Protein AF-A0AAW1RZ97-F1 (afdb_monomer_lite)

pLDDT: mean 75.06, std 17.67, range [35.75, 94.88]

Organism: NCBI:txid2026836

Sequence (126 aa):
MDGHVKRLEPLGVLVLVKGLDPKLAKAEASPFYSTNTGVTTLSGSGLLLPASQVAAQSLLVPALLVRPFVRANHRHSLTSCKRSELLPSTRFEVLLGGSYVPAEFQGIMPVPEAAAALQDVLASLS

InterPro domains:
  IPR039245 Peroxisomal/glyoxysom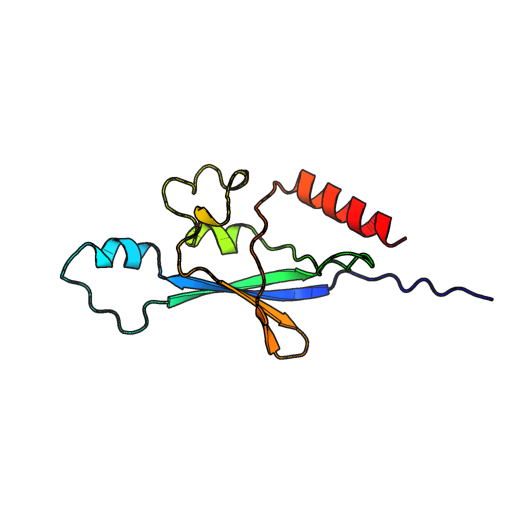al leader peptide-processing protease [PTHR21004] (4-124)

Foldseek 3Di:
DDPPLPQPDWDKWKKKKKFFQPVVVVVVVDPPDDDDPRMDIDMDIKTWFDDDPPDDIDIGDDCVNQLRQFAPVCSVPQQPDDPVRGHPGIWMWIQDPNDTDTDDDDGDHDPVVVVVVSVVSSVSSD

Structure (mmCI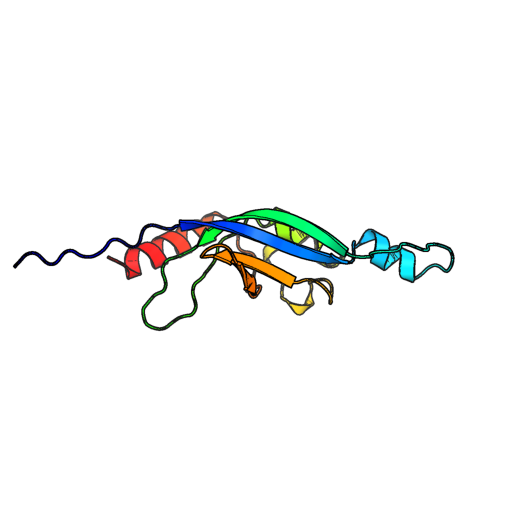F, N/CA/C/O backbone):
data_AF-A0AAW1RZ97-F1
#
_entry.id   AF-A0AAW1RZ97-F1
#
loop_
_atom_site.group_PDB
_atom_site.id
_atom_site.type_symbol
_atom_site.label_atom_id
_atom_site.label_alt_id
_atom_site.label_comp_id
_atom_site.label_asym_id
_atom_site.label_entity_id
_atom_site.label_seq_id
_atom_site.pdbx_PDB_ins_code
_atom_site.Cartn_x
_atom_site.Cartn_y
_atom_site.Cartn_z
_atom_site.occupancy
_atom_site.B_iso_or_equiv
_atom_site.auth_seq_id
_atom_site.auth_comp_id
_atom_site.auth_asym_id
_atom_site.auth_atom_id
_atom_site.pdbx_PDB_model_num
ATOM 1 N N . MET A 1 1 ? -26.954 17.350 30.062 1.00 36.56 1 MET A N 1
ATOM 2 C CA . MET A 1 1 ? -27.133 16.341 28.996 1.00 36.56 1 MET A CA 1
ATOM 3 C C . MET A 1 1 ? -25.819 16.297 28.249 1.00 36.56 1 MET A C 1
ATOM 5 O O . MET A 1 1 ? -25.617 17.068 27.322 1.00 36.56 1 MET A O 1
ATOM 9 N N . ASP A 1 2 ? -24.893 15.497 28.768 1.00 35.75 2 ASP A N 1
ATOM 10 C CA . ASP A 1 2 ? -23.507 15.463 28.314 1.00 35.75 2 ASP A CA 1
ATOM 11 C C . ASP A 1 2 ? -23.406 14.667 27.015 1.00 35.75 2 ASP A C 1
ATOM 13 O O . ASP A 1 2 ? -23.551 13.443 26.983 1.00 35.75 2 ASP A O 1
ATOM 17 N N . GLY A 1 3 ? -23.215 15.396 25.917 1.00 38.97 3 GLY A N 1
ATOM 18 C CA . GLY A 1 3 ? -22.918 14.827 24.614 1.00 38.97 3 GLY A CA 1
ATOM 19 C C . GLY A 1 3 ? -21.504 14.265 24.622 1.00 38.97 3 GLY A C 1
ATOM 20 O O . GLY A 1 3 ? -20.542 14.993 24.397 1.00 38.97 3 GLY A O 1
ATOM 21 N N . HIS A 1 4 ? -21.373 12.965 24.876 1.00 36.50 4 HIS A N 1
ATOM 22 C CA . HIS A 1 4 ? -20.145 12.232 24.590 1.00 36.50 4 HIS A CA 1
ATOM 23 C C . HIS A 1 4 ? -19.893 12.252 23.078 1.00 36.50 4 HIS A C 1
ATOM 25 O O . HIS A 1 4 ? -20.356 11.377 22.343 1.00 36.50 4 HIS A O 1
ATOM 31 N N . VAL A 1 5 ? -19.146 13.250 22.607 1.00 43.34 5 VAL A N 1
ATOM 32 C CA . VAL A 1 5 ? -18.502 13.206 21.295 1.00 43.34 5 VAL A CA 1
ATOM 33 C C . VAL A 1 5 ? -17.510 12.045 21.358 1.00 43.34 5 VAL A C 1
ATOM 35 O O . VAL A 1 5 ? -16.477 12.124 22.023 1.00 43.34 5 VAL A O 1
ATOM 38 N N . LYS A 1 6 ? -17.867 10.908 20.749 1.00 43.25 6 LYS A N 1
ATOM 39 C CA . LYS A 1 6 ? -16.951 9.776 20.581 1.00 43.25 6 LYS A CA 1
ATOM 40 C C . LYS A 1 6 ? -15.804 10.251 19.700 1.00 43.25 6 LYS A C 1
ATOM 42 O O . LYS A 1 6 ? -15.929 10.278 18.482 1.00 43.25 6 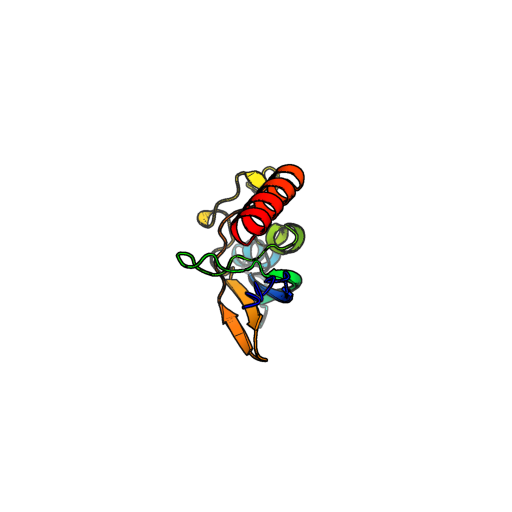LYS A O 1
ATOM 47 N N . ARG A 1 7 ? -14.698 10.623 20.336 1.00 47.59 7 ARG A N 1
ATOM 48 C CA . ARG A 1 7 ? -13.419 10.882 19.683 1.00 47.59 7 ARG A CA 1
ATOM 49 C C . ARG A 1 7 ? -13.045 9.623 18.905 1.00 47.59 7 ARG A C 1
ATOM 51 O O . ARG A 1 7 ? -12.795 8.574 19.499 1.00 47.59 7 ARG A O 1
ATOM 58 N N . LEU A 1 8 ? -13.123 9.689 17.582 1.00 52.41 8 LEU A N 1
ATOM 59 C CA . LEU A 1 8 ? -12.710 8.585 16.729 1.00 52.41 8 LEU A CA 1
ATOM 60 C C . LEU A 1 8 ? -11.182 8.628 16.665 1.00 52.41 8 LEU A C 1
ATOM 62 O O . LEU A 1 8 ? -10.603 9.363 15.874 1.00 52.41 8 LEU A O 1
ATOM 66 N N . GLU A 1 9 ? -10.529 7.905 17.571 1.00 58.59 9 GLU A N 1
ATOM 67 C CA . GLU A 1 9 ? -9.071 7.797 17.591 1.00 58.59 9 GLU A CA 1
ATOM 68 C C . GLU A 1 9 ? -8.601 6.966 16.378 1.00 58.59 9 GLU A C 1
ATOM 70 O O . GLU A 1 9 ? -9.238 5.962 16.031 1.00 58.59 9 GLU A O 1
ATOM 75 N N . PRO A 1 10 ? -7.510 7.364 15.703 1.00 65.81 10 PRO A N 1
ATOM 76 C CA . PRO A 1 10 ? -7.000 6.627 14.556 1.00 65.81 10 PRO A CA 1
ATOM 77 C C . PRO A 1 10 ? -6.516 5.230 14.977 1.00 65.81 10 PRO A C 1
ATOM 79 O O . PRO A 1 10 ? -5.825 5.065 15.985 1.00 65.81 10 PRO A O 1
ATOM 82 N N . LEU A 1 11 ? -6.882 4.209 14.197 1.00 79.50 11 LEU A N 1
ATOM 83 C CA . LEU A 1 11 ? -6.633 2.807 14.539 1.00 79.50 11 LEU A CA 1
ATOM 84 C C . LEU A 1 11 ? -5.410 2.276 13.785 1.00 79.50 11 LEU A C 1
ATOM 86 O O . LEU A 1 11 ? -5.362 2.302 12.555 1.00 79.50 11 LEU A O 1
ATOM 90 N N . GLY A 1 12 ? -4.427 1.754 14.518 1.00 83.69 12 GLY A N 1
ATOM 91 C CA . GLY A 1 12 ? -3.309 1.025 13.921 1.00 83.69 12 GLY A CA 1
ATOM 92 C C . GLY A 1 12 ? -3.788 -0.284 13.293 1.00 83.69 12 GLY A C 1
ATOM 93 O O . GLY A 1 12 ? -4.441 -1.088 13.955 1.00 83.69 12 GLY A O 1
ATOM 94 N N . VAL A 1 13 ? -3.458 -0.509 12.023 1.00 89.94 13 VAL A N 1
ATOM 95 C CA . VAL A 1 13 ? -3.875 -1.697 11.264 1.00 89.94 13 VAL A CA 1
ATOM 96 C C . VAL A 1 13 ? -2.689 -2.356 10.571 1.00 89.94 13 VAL A C 1
ATOM 98 O O . VAL A 1 13 ? -1.688 -1.709 10.266 1.00 89.94 13 VAL A O 1
ATOM 101 N N . LEU A 1 14 ? -2.803 -3.655 10.300 1.00 92.44 14 LEU A N 1
ATOM 102 C CA . LEU A 1 14 ? -1.846 -4.373 9.461 1.00 92.44 14 LEU A CA 1
ATOM 103 C C . LEU A 1 14 ? -2.283 -4.284 7.998 1.00 92.44 14 LEU A C 1
ATOM 105 O O . LEU A 1 14 ? -3.443 -4.539 7.676 1.00 92.44 14 LEU A O 1
ATOM 109 N N . VAL A 1 15 ? -1.340 -3.975 7.115 1.00 93.75 15 VAL A N 1
ATOM 110 C CA . VAL A 1 15 ? -1.570 -3.821 5.678 1.00 93.75 15 VAL A CA 1
ATOM 111 C C . VAL A 1 15 ? -0.677 -4.780 4.910 1.00 93.75 15 VAL A C 1
ATOM 113 O O . VAL A 1 15 ? 0.500 -4.936 5.237 1.00 93.75 15 VAL A O 1
ATOM 116 N N . LEU A 1 16 ? -1.233 -5.400 3.872 1.00 94.00 16 LEU A N 1
ATOM 117 C CA . LEU A 1 16 ? -0.519 -6.213 2.900 1.00 94.00 16 LEU A CA 1
ATOM 118 C C . LEU A 1 16 ? -0.542 -5.538 1.532 1.00 94.00 16 LEU A C 1
ATOM 120 O O . LEU A 1 16 ? -1.589 -5.111 1.051 1.00 94.00 16 LEU A O 1
ATOM 124 N N . VAL A 1 17 ? 0.608 -5.526 0.870 1.00 92.31 17 VAL A N 1
ATOM 125 C CA . VAL A 1 17 ? 0.742 -5.191 -0.546 1.00 92.31 17 VAL A CA 1
ATOM 126 C C . VAL A 1 17 ? 1.244 -6.434 -1.261 1.00 92.31 17 VAL A C 1
ATOM 128 O O . VAL A 1 17 ? 2.314 -6.950 -0.940 1.00 92.31 17 VAL A O 1
ATOM 131 N N . LYS A 1 18 ? 0.464 -6.945 -2.209 1.00 92.19 18 LYS A N 1
ATOM 132 C CA . LYS A 1 18 ? 0.791 -8.157 -2.968 1.00 92.19 18 LYS A CA 1
ATOM 133 C C . LYS A 1 18 ? 0.929 -7.813 -4.438 1.00 92.19 18 LYS A C 1
ATOM 135 O O . LYS A 1 18 ? 0.167 -6.999 -4.939 1.00 92.19 18 LYS A O 1
ATOM 140 N N . GLY A 1 19 ? 1.839 -8.456 -5.149 1.00 88.19 19 GLY A N 1
ATOM 141 C CA . GLY A 1 19 ? 1.999 -8.286 -6.592 1.00 88.19 19 GLY A CA 1
ATOM 142 C C . GLY A 1 19 ? 3.161 -9.111 -7.117 1.00 88.19 19 GLY A C 1
ATOM 143 O O . GLY A 1 19 ? 3.926 -9.662 -6.334 1.00 88.19 19 GLY A O 1
ATOM 144 N N . LEU A 1 20 ? 3.295 -9.221 -8.435 1.00 82.75 20 LEU A N 1
ATOM 145 C CA . LEU A 1 20 ? 4.452 -9.893 -9.030 1.00 82.75 20 LEU A CA 1
ATOM 146 C C . LEU A 1 20 ? 5.747 -9.162 -8.647 1.00 82.75 20 LEU A C 1
ATOM 148 O O . LEU A 1 20 ? 5.773 -7.927 -8.611 1.00 82.75 20 LEU A O 1
ATOM 152 N N . ASP A 1 21 ? 6.821 -9.910 -8.381 1.00 69.81 21 ASP A N 1
ATOM 153 C CA . ASP A 1 21 ? 8.132 -9.300 -8.134 1.00 69.81 21 ASP A CA 1
ATOM 154 C C . ASP A 1 21 ? 8.543 -8.489 -9.384 1.00 69.81 21 ASP A C 1
ATOM 156 O O . ASP A 1 21 ? 8.549 -9.036 -10.492 1.00 69.81 21 ASP A O 1
ATOM 160 N N . PRO A 1 22 ? 8.936 -7.207 -9.272 1.00 62.00 22 PRO A N 1
ATOM 161 C CA . PRO A 1 22 ? 9.521 -6.473 -10.396 1.00 62.00 22 PRO A CA 1
ATOM 162 C C . PRO A 1 22 ? 10.751 -7.163 -11.014 1.00 62.00 22 PRO A C 1
ATOM 164 O O . PRO A 1 22 ? 11.049 -6.929 -12.185 1.00 62.00 22 PRO A O 1
ATOM 167 N N . LYS A 1 23 ? 11.484 -7.992 -10.256 1.00 63.47 23 LYS A N 1
ATOM 168 C CA . LYS A 1 23 ? 12.552 -8.851 -10.789 1.00 63.47 23 LYS A CA 1
ATOM 169 C C . LYS A 1 23 ? 11.988 -9.955 -11.680 1.00 63.47 23 LYS A C 1
ATOM 171 O O . LYS A 1 23 ? 12.570 -10.223 -12.724 1.00 63.47 23 LYS A O 1
ATOM 176 N N . LEU A 1 24 ? 10.849 -10.538 -11.311 1.00 55.62 24 LEU A N 1
ATOM 177 C CA . LEU A 1 24 ? 10.167 -11.551 -12.118 1.00 55.62 24 LEU A CA 1
ATOM 178 C C . LEU A 1 24 ? 9.538 -10.949 -13.375 1.00 55.62 24 LEU A C 1
ATOM 180 O O . LEU A 1 24 ? 9.641 -11.550 -14.433 1.00 55.62 24 LEU A O 1
ATOM 184 N N . ALA A 1 25 ? 9.012 -9.722 -13.318 1.00 55.66 25 ALA A N 1
ATOM 185 C CA . ALA A 1 25 ? 8.551 -9.016 -14.519 1.00 55.66 25 ALA A CA 1
ATOM 186 C C . ALA A 1 25 ? 9.683 -8.779 -15.544 1.00 55.66 25 ALA A C 1
ATOM 188 O O . ALA A 1 25 ? 9.443 -8.768 -16.747 1.00 55.66 25 ALA A O 1
ATOM 189 N N . LYS A 1 26 ? 10.935 -8.610 -15.084 1.00 55.44 26 LYS A N 1
ATOM 190 C CA . LYS A 1 26 ? 12.117 -8.591 -15.968 1.00 55.44 26 LYS A CA 1
ATOM 191 C C . LYS A 1 26 ? 12.510 -9.987 -16.461 1.00 55.44 26 LYS A C 1
ATOM 193 O O . LYS A 1 26 ? 13.093 -10.096 -17.533 1.00 55.44 26 LYS A O 1
ATOM 198 N N . ALA A 1 27 ? 12.225 -11.023 -15.675 1.00 52.50 27 ALA A N 1
ATOM 199 C CA . ALA A 1 27 ? 12.548 -12.408 -15.991 1.00 52.50 27 ALA A CA 1
ATOM 200 C C . ALA A 1 27 ? 11.564 -13.036 -16.991 1.00 52.50 27 ALA A C 1
ATOM 202 O O . ALA A 1 27 ? 12.015 -13.795 -17.834 1.00 52.50 27 ALA A O 1
ATOM 203 N N . GLU A 1 28 ? 10.272 -12.679 -16.978 1.00 50.56 28 GLU A N 1
ATOM 204 C CA . GLU A 1 28 ? 9.285 -13.153 -17.972 1.00 50.56 28 GLU A CA 1
ATOM 205 C C . GLU A 1 28 ? 9.608 -12.718 -19.411 1.00 50.56 28 GLU A C 1
ATOM 207 O O . GLU A 1 28 ? 9.181 -13.363 -20.363 1.00 50.56 28 GLU A O 1
ATOM 212 N N . ALA A 1 29 ? 10.415 -11.669 -19.592 1.00 53.97 29 ALA A N 1
ATOM 213 C CA . ALA A 1 29 ? 10.936 -11.277 -20.902 1.00 53.97 29 ALA A CA 1
ATOM 214 C C . ALA A 1 29 ? 12.128 -12.142 -21.376 1.00 53.97 29 ALA A C 1
ATOM 216 O O . ALA A 1 29 ? 12.694 -11.870 -22.434 1.00 53.97 29 ALA A O 1
ATOM 217 N N . SER A 1 30 ? 12.541 -13.160 -20.608 1.00 48.19 30 SER A N 1
ATOM 218 C CA . SER A 1 30 ? 13.673 -14.039 -20.912 1.00 48.19 30 SER A CA 1
ATOM 219 C C . SER A 1 30 ? 13.311 -15.522 -20.703 1.00 48.19 30 SER A C 1
ATOM 221 O O . SER A 1 30 ? 12.814 -15.889 -19.640 1.00 48.19 30 SER A O 1
ATOM 223 N N . PRO A 1 31 ? 13.587 -16.415 -21.670 1.00 47.84 31 PRO A N 1
ATOM 224 C CA . PRO A 1 31 ? 13.039 -17.778 -21.714 1.00 47.84 31 PRO A CA 1
ATOM 225 C C . PRO A 1 31 ? 13.601 -18.788 -20.684 1.00 47.84 31 PRO A C 1
ATOM 227 O O . PRO A 1 31 ? 13.364 -19.983 -20.831 1.00 47.84 31 PRO A O 1
ATOM 230 N N . PHE A 1 32 ? 14.330 -18.364 -19.641 1.00 45.62 32 PHE A N 1
ATOM 231 C CA . PHE A 1 32 ? 15.101 -19.277 -18.773 1.00 45.62 32 PHE A CA 1
ATOM 232 C C . PHE A 1 32 ? 14.753 -19.266 -17.272 1.00 45.62 32 PHE A C 1
ATOM 234 O O . PHE A 1 32 ? 15.510 -19.820 -16.476 1.00 45.62 32 PHE A O 1
ATOM 241 N N . TYR A 1 33 ? 13.621 -18.694 -16.848 1.00 46.97 33 TYR A N 1
ATOM 242 C CA . TYR A 1 33 ? 13.229 -18.681 -15.429 1.00 46.97 33 TYR A CA 1
ATOM 243 C C . TYR A 1 33 ? 11.878 -19.374 -15.208 1.00 46.97 33 TYR A C 1
ATOM 245 O O . TYR A 1 33 ? 10.842 -18.851 -15.600 1.00 46.97 33 TYR A O 1
ATOM 253 N N . SER A 1 34 ? 11.868 -20.537 -14.542 1.00 43.28 34 SER A N 1
ATOM 254 C CA . SER A 1 34 ? 10.633 -21.142 -14.016 1.00 43.28 34 SER A CA 1
ATOM 255 C C . SER A 1 34 ? 10.515 -20.840 -12.523 1.00 43.28 34 SER A C 1
ATOM 257 O O . SER A 1 34 ? 11.414 -21.190 -11.755 1.00 43.28 34 SER A O 1
ATOM 259 N N . THR A 1 35 ? 9.423 -20.214 -12.089 1.00 50.59 35 THR A N 1
ATOM 260 C CA . THR A 1 35 ? 9.195 -19.873 -10.675 1.00 50.59 35 THR A CA 1
ATOM 261 C C . THR A 1 35 ? 7.749 -20.152 -10.292 1.00 50.59 35 THR A C 1
ATOM 263 O O . THR A 1 35 ? 6.836 -19.563 -10.857 1.00 50.59 35 THR A O 1
ATOM 266 N N . ASN A 1 36 ? 7.538 -21.046 -9.326 1.00 48.59 36 ASN A N 1
ATOM 267 C CA . ASN A 1 36 ? 6.255 -21.727 -9.137 1.00 48.59 36 ASN A CA 1
ATOM 268 C C . ASN A 1 36 ? 5.203 -20.966 -8.299 1.00 48.59 36 ASN A C 1
ATOM 270 O O . ASN A 1 36 ? 4.154 -21.526 -8.015 1.00 48.59 36 ASN A O 1
ATOM 274 N N . THR A 1 37 ? 5.425 -19.707 -7.893 1.00 59.94 37 THR A N 1
ATOM 275 C CA . THR A 1 37 ? 4.355 -18.923 -7.223 1.00 59.94 37 THR A CA 1
ATOM 276 C C . THR A 1 37 ? 4.296 -17.427 -7.541 1.00 59.94 37 THR A C 1
ATOM 278 O O . THR A 1 37 ? 3.291 -16.810 -7.207 1.00 59.94 37 THR A O 1
ATOM 281 N N . GLY A 1 38 ? 5.295 -16.834 -8.210 1.00 70.19 38 GLY A N 1
ATOM 282 C CA . GLY A 1 38 ? 5.217 -15.525 -8.892 1.00 70.19 38 GLY A CA 1
ATOM 283 C C . GLY A 1 38 ? 4.940 -14.259 -8.057 1.00 70.19 38 GLY A C 1
ATOM 284 O O . GLY A 1 38 ? 5.221 -13.159 -8.523 1.00 70.19 38 GLY A O 1
ATOM 285 N N . VAL A 1 39 ? 4.400 -14.371 -6.841 1.00 82.88 39 VAL A N 1
ATOM 286 C CA . VAL A 1 39 ? 3.793 -13.266 -6.085 1.00 82.88 39 VAL A CA 1
ATOM 287 C C . VAL A 1 39 ? 4.642 -12.895 -4.871 1.00 82.88 39 VAL A C 1
ATOM 289 O O . VAL A 1 39 ? 4.827 -13.682 -3.947 1.00 82.88 39 VAL A O 1
ATOM 292 N N . THR A 1 40 ? 5.087 -11.645 -4.833 1.00 86.38 40 THR A N 1
ATOM 293 C CA . THR A 1 40 ? 5.687 -10.996 -3.667 1.00 86.38 40 THR A CA 1
ATOM 294 C C . THR A 1 40 ? 4.598 -10.394 -2.784 1.00 86.38 40 THR A C 1
ATOM 296 O O . THR A 1 40 ? 3.683 -9.734 -3.275 1.00 86.38 40 THR A O 1
ATOM 299 N N . THR A 1 41 ? 4.716 -10.585 -1.470 1.00 90.88 41 THR A N 1
ATOM 300 C CA . THR A 1 41 ? 3.864 -9.942 -0.460 1.00 90.88 41 THR A CA 1
ATOM 301 C C . THR A 1 41 ? 4.739 -9.138 0.494 1.00 90.88 41 THR A C 1
ATOM 303 O O . THR A 1 41 ? 5.686 -9.686 1.050 1.00 90.88 41 THR A O 1
ATOM 306 N N . LEU A 1 42 ? 4.423 -7.859 0.694 1.00 91.56 42 LEU A N 1
ATOM 307 C CA . LEU A 1 42 ? 5.002 -7.016 1.739 1.00 91.56 42 LEU A CA 1
ATOM 308 C C . LEU A 1 42 ? 3.932 -6.675 2.765 1.00 91.56 42 LEU A C 1
ATOM 310 O O . LEU A 1 42 ? 2.814 -6.323 2.398 1.00 91.56 42 LEU A O 1
ATOM 314 N N . SER A 1 43 ? 4.285 -6.758 4.041 1.00 93.38 43 SER A N 1
ATOM 315 C CA . SER A 1 43 ? 3.415 -6.384 5.151 1.00 93.38 43 SER A CA 1
ATOM 316 C C . SER A 1 43 ? 3.987 -5.199 5.911 1.00 93.38 43 SER A C 1
ATOM 318 O O . SER A 1 43 ? 5.203 -5.097 6.073 1.00 93.38 43 SER A O 1
ATOM 320 N N . GLY A 1 44 ? 3.124 -4.350 6.449 1.00 91.00 44 GLY A N 1
ATOM 321 C CA . GLY A 1 44 ? 3.542 -3.321 7.390 1.00 91.00 44 GLY A CA 1
ATOM 322 C C . GLY A 1 44 ? 2.370 -2.645 8.077 1.00 91.00 44 GLY A C 1
ATOM 323 O O . GLY A 1 44 ? 1.209 -2.936 7.793 1.00 91.00 44 GLY A O 1
ATOM 324 N N . SER A 1 45 ? 2.691 -1.755 9.006 1.00 89.69 45 SER A N 1
ATOM 325 C CA . SER A 1 45 ? 1.688 -1.006 9.755 1.00 89.69 45 SER A CA 1
ATOM 326 C C . SER A 1 45 ? 1.101 0.122 8.912 1.00 89.69 45 SER A C 1
ATOM 328 O O . SER A 1 45 ? 1.813 0.790 8.159 1.00 89.69 45 SER A O 1
ATOM 330 N N . GLY A 1 46 ? -0.193 0.356 9.083 1.00 89.00 46 GLY A N 1
ATOM 331 C CA . GLY A 1 46 ? -0.907 1.514 8.574 1.00 89.00 46 GLY A CA 1
ATOM 332 C C . GLY A 1 46 ? -1.745 2.167 9.666 1.00 89.00 46 GLY A C 1
ATOM 333 O O . GLY A 1 46 ? -1.929 1.609 10.749 1.00 89.00 46 GLY A O 1
ATOM 334 N N . LEU A 1 47 ? -2.245 3.358 9.367 1.00 88.00 47 LEU A N 1
ATOM 335 C CA . LEU A 1 47 ? -3.118 4.126 10.240 1.00 88.00 47 LEU A CA 1
ATOM 336 C C . LEU A 1 47 ? -4.464 4.322 9.551 1.00 88.00 47 LEU A C 1
ATOM 338 O O . LEU A 1 47 ? -4.562 5.047 8.559 1.00 88.00 47 LEU A O 1
ATOM 342 N N . LEU A 1 48 ? -5.486 3.646 10.061 1.00 86.00 48 LEU A N 1
ATOM 343 C CA . LEU A 1 48 ? -6.850 3.802 9.595 1.00 86.00 48 LEU A CA 1
ATOM 344 C C . LEU A 1 48 ? -7.394 5.124 10.129 1.00 86.00 48 LEU A C 1
ATOM 346 O O . LEU A 1 48 ? -7.432 5.354 11.341 1.00 86.00 48 LEU A O 1
ATOM 350 N N . LEU A 1 49 ? -7.796 5.991 9.211 1.00 80.50 49 LEU A N 1
ATOM 351 C CA . LEU A 1 49 ? -8.380 7.272 9.541 1.00 80.50 49 LEU A CA 1
ATOM 352 C C . LEU A 1 49 ? -9.873 7.097 9.826 1.00 80.50 49 LEU A C 1
ATOM 354 O O . LEU A 1 49 ? -10.531 6.240 9.224 1.00 80.50 49 LEU A O 1
ATOM 358 N N . PRO A 1 50 ? -10.437 7.889 10.740 1.00 71.62 50 PRO A N 1
ATOM 359 C CA . PRO A 1 50 ? -11.872 7.897 10.947 1.00 71.62 50 PRO A CA 1
ATOM 360 C C . PRO A 1 50 ? -12.601 8.335 9.676 1.00 71.62 50 PRO A C 1
ATOM 362 O O . PRO A 1 50 ? -12.169 9.259 8.986 1.00 71.62 50 PRO A O 1
ATOM 365 N N . ALA A 1 51 ? -13.709 7.672 9.358 1.00 68.56 51 ALA A N 1
ATOM 366 C CA . ALA A 1 51 ? -14.548 8.085 8.245 1.00 68.56 51 ALA A CA 1
ATOM 367 C C . ALA A 1 51 ? -15.340 9.344 8.635 1.00 68.56 51 ALA A C 1
ATOM 369 O O . ALA A 1 51 ? -16.030 9.353 9.654 1.00 68.56 51 ALA A O 1
ATOM 370 N N . SER A 1 52 ? -15.281 10.388 7.805 1.00 59.53 52 SER A N 1
ATOM 371 C CA . SER A 1 52 ? -16.340 11.402 7.785 1.00 59.53 52 SER A CA 1
ATOM 372 C C . SER A 1 52 ? -17.624 10.747 7.257 1.00 59.53 52 SER A C 1
ATOM 374 O O . SER A 1 52 ? -17.542 9.836 6.432 1.00 59.53 52 SER A O 1
ATOM 376 N N . GLN A 1 53 ? -18.804 11.195 7.706 1.00 47.62 53 GLN A N 1
ATOM 377 C CA . GLN A 1 53 ? -20.125 10.591 7.424 1.00 47.62 53 GLN A CA 1
ATOM 378 C C . GLN A 1 53 ? -20.455 10.371 5.927 1.00 47.62 53 GLN A C 1
ATOM 380 O O . GLN A 1 53 ? -21.464 9.747 5.613 1.00 47.62 53 GLN A O 1
ATOM 385 N N . VAL A 1 54 ? -19.626 10.872 5.006 1.00 44.31 54 VAL A N 1
ATOM 386 C CA . VAL A 1 54 ? -19.879 10.932 3.560 1.00 44.31 54 VAL A CA 1
ATOM 387 C C . VAL A 1 54 ? -18.825 10.173 2.724 1.00 44.31 54 VAL A C 1
ATOM 389 O O . VAL A 1 54 ? -18.994 10.053 1.515 1.00 44.31 54 VAL A O 1
ATOM 392 N N . ALA A 1 55 ? -17.750 9.625 3.313 1.00 54.03 55 ALA A N 1
ATOM 393 C CA . ALA A 1 55 ? -16.635 9.050 2.543 1.00 54.03 55 ALA A CA 1
ATOM 394 C C . ALA A 1 55 ? -16.175 7.661 3.020 1.00 54.03 55 ALA A C 1
ATOM 396 O O . ALA A 1 55 ? -16.260 7.318 4.198 1.00 54.03 55 ALA A O 1
ATOM 397 N N . ALA A 1 56 ? -15.649 6.870 2.076 1.00 66.44 56 ALA A N 1
ATOM 398 C CA . ALA A 1 56 ? -14.964 5.610 2.353 1.00 66.44 56 ALA A CA 1
ATOM 399 C C . ALA A 1 56 ? -13.799 5.817 3.341 1.00 66.44 56 ALA A C 1
ATOM 401 O O . ALA A 1 56 ? -13.164 6.871 3.361 1.00 66.44 56 ALA A O 1
ATOM 402 N N . GLN A 1 57 ? -13.518 4.807 4.166 1.00 76.88 57 GLN A N 1
ATOM 403 C CA . GLN A 1 57 ? -12.508 4.906 5.215 1.00 76.88 57 GLN A CA 1
ATOM 404 C C . GLN A 1 57 ? -11.094 4.984 4.618 1.00 76.88 57 GLN A C 1
ATOM 406 O O . GLN A 1 57 ? -10.668 4.091 3.886 1.00 76.88 57 GLN A O 1
ATOM 411 N N . SER A 1 58 ? -10.369 6.056 4.934 1.00 84.38 58 SER A N 1
ATOM 412 C CA . SER A 1 58 ? -9.016 6.294 4.421 1.00 84.38 58 SER A CA 1
ATOM 413 C C . SER A 1 58 ? -7.957 5.598 5.272 1.00 84.38 58 SER A C 1
ATOM 415 O O . SER A 1 58 ? -8.106 5.447 6.482 1.00 84.38 58 SER A O 1
ATOM 417 N N . LEU A 1 59 ? -6.851 5.202 4.644 1.00 86.88 59 LEU A N 1
ATOM 418 C CA . LEU A 1 59 ? -5.740 4.506 5.287 1.00 86.88 59 LEU A CA 1
ATOM 419 C C . LEU A 1 59 ? -4.414 5.150 4.881 1.00 86.88 59 LEU A C 1
ATOM 421 O O . LEU A 1 59 ? -4.118 5.279 3.694 1.00 86.88 59 LEU A O 1
ATOM 425 N N . LEU A 1 60 ? -3.591 5.495 5.869 1.00 89.00 60 LEU A N 1
ATOM 426 C CA . LEU A 1 60 ? -2.220 5.946 5.649 1.00 89.00 60 LEU A CA 1
ATOM 427 C C . LEU A 1 60 ? -1.247 4.783 5.810 1.00 89.00 60 LEU A C 1
ATOM 429 O O . LEU A 1 60 ? -1.313 4.034 6.783 1.00 89.00 60 LEU A O 1
ATOM 433 N N . VAL A 1 61 ? -0.308 4.656 4.874 1.00 89.62 61 VAL A N 1
ATOM 434 C CA . VAL A 1 61 ? 0.754 3.644 4.914 1.00 89.62 61 VAL A CA 1
ATOM 435 C C . VAL A 1 61 ? 2.103 4.240 4.531 1.00 89.62 61 VAL A C 1
ATOM 437 O O . VAL A 1 61 ? 2.159 5.159 3.709 1.00 89.62 61 VAL A O 1
ATOM 440 N N . PRO A 1 62 ? 3.218 3.699 5.052 1.00 88.50 62 PRO A N 1
ATOM 441 C CA . PRO A 1 62 ? 4.542 4.076 4.586 1.00 88.50 62 PRO A CA 1
ATOM 442 C C . PRO A 1 62 ? 4.704 3.805 3.085 1.00 88.50 62 PRO A C 1
ATOM 444 O O . PRO A 1 62 ? 4.560 2.669 2.626 1.00 88.50 62 PRO A O 1
ATOM 447 N N . ALA A 1 63 ? 5.101 4.825 2.321 1.00 88.19 63 ALA A N 1
ATOM 448 C CA . ALA A 1 63 ? 5.322 4.717 0.873 1.00 88.19 63 ALA A CA 1
ATOM 449 C C . ALA A 1 63 ? 6.363 3.642 0.485 1.00 88.19 63 ALA A C 1
ATOM 451 O O . ALA A 1 63 ? 6.346 3.118 -0.631 1.00 88.19 63 ALA A O 1
ATOM 452 N N . LEU A 1 64 ? 7.244 3.267 1.422 1.00 87.50 64 LEU A N 1
ATOM 453 C CA . LEU A 1 64 ? 8.179 2.144 1.303 1.00 87.50 64 LEU A CA 1
ATOM 454 C C . LEU A 1 64 ? 7.482 0.827 0.929 1.00 87.50 64 LEU A C 1
ATOM 456 O O . LEU A 1 64 ? 8.052 0.060 0.157 1.00 87.50 64 LEU A O 1
ATOM 460 N N . LEU A 1 65 ? 6.274 0.568 1.441 1.00 89.31 65 LEU A N 1
ATOM 461 C CA . LEU A 1 65 ? 5.525 -0.655 1.127 1.00 89.31 65 LEU A CA 1
ATOM 462 C C . LEU A 1 65 ? 5.069 -0.693 -0.335 1.00 89.31 65 LEU A C 1
ATOM 464 O O . LEU A 1 65 ? 4.905 -1.768 -0.903 1.00 89.31 65 LEU A O 1
ATOM 468 N N . VAL A 1 66 ? 4.892 0.476 -0.952 1.00 89.62 66 VAL A N 1
ATOM 469 C CA . VAL A 1 66 ? 4.399 0.615 -2.327 1.00 89.62 66 VAL A CA 1
ATOM 470 C C . VAL A 1 66 ? 5.547 0.649 -3.330 1.00 89.62 66 VAL A C 1
ATOM 472 O O . VAL A 1 66 ? 5.441 0.071 -4.409 1.00 89.62 66 VAL A O 1
ATOM 475 N N . ARG A 1 67 ? 6.673 1.286 -2.981 1.00 89.38 67 ARG A N 1
ATOM 476 C CA . ARG A 1 67 ? 7.806 1.552 -3.888 1.00 89.38 67 ARG A CA 1
ATOM 477 C C . ARG A 1 67 ? 8.277 0.338 -4.716 1.00 89.38 67 ARG A C 1
ATOM 479 O O . ARG A 1 67 ? 8.539 0.529 -5.907 1.00 89.38 67 ARG A O 1
ATOM 486 N N . PRO A 1 68 ? 8.391 -0.892 -4.175 1.00 88.75 68 PRO A N 1
ATOM 487 C CA . PRO A 1 68 ? 8.796 -2.064 -4.959 1.00 88.75 68 PRO A CA 1
ATOM 488 C C . PRO A 1 68 ? 7.814 -2.415 -6.083 1.00 88.75 68 PRO A C 1
ATOM 490 O O . PRO A 1 68 ? 8.224 -2.921 -7.125 1.00 88.75 68 PRO A O 1
ATOM 493 N N . PHE A 1 69 ? 6.540 -2.081 -5.903 1.00 89.31 69 PHE A N 1
ATOM 494 C CA . PHE A 1 69 ? 5.453 -2.360 -6.835 1.00 89.31 69 PHE A CA 1
ATOM 495 C C . PHE A 1 69 ? 5.182 -1.218 -7.823 1.00 89.31 69 PHE A C 1
ATOM 497 O O . PHE A 1 69 ? 4.304 -1.340 -8.672 1.00 89.31 69 PHE A O 1
ATOM 504 N N . VAL A 1 70 ? 5.941 -0.122 -7.752 1.00 89.31 70 VAL A N 1
ATOM 505 C CA . VAL A 1 70 ? 5.920 0.954 -8.752 1.00 89.31 70 VAL A CA 1
ATOM 506 C C . VAL A 1 70 ? 6.811 0.559 -9.933 1.00 89.31 70 VAL A C 1
ATOM 508 O O . VAL A 1 70 ? 7.912 0.016 -9.746 1.00 89.31 70 VAL A O 1
ATOM 511 N N . ARG A 1 71 ? 6.366 0.842 -11.162 1.00 87.19 71 ARG A N 1
ATOM 512 C CA . ARG A 1 71 ? 7.156 0.634 -12.386 1.00 87.19 71 ARG A CA 1
ATOM 513 C C . ARG A 1 71 ? 8.485 1.386 -12.312 1.00 87.19 71 ARG A C 1
ATOM 515 O O . ARG A 1 71 ? 8.571 2.487 -11.774 1.00 87.19 71 ARG A O 1
ATOM 522 N N . ALA A 1 72 ? 9.544 0.786 -12.853 1.00 84.38 72 ALA A N 1
ATOM 523 C CA . ALA A 1 72 ? 10.916 1.269 -12.670 1.00 84.38 72 ALA A CA 1
ATOM 524 C C . ALA A 1 72 ? 11.117 2.739 -13.092 1.00 84.38 72 ALA A C 1
ATOM 526 O O . ALA A 1 72 ? 11.799 3.487 -12.395 1.00 84.38 72 ALA A O 1
ATOM 527 N N . ASN A 1 73 ? 10.470 3.154 -14.180 1.00 84.44 73 ASN A N 1
ATOM 528 C CA . ASN A 1 73 ? 10.505 4.508 -14.731 1.00 84.44 73 ASN A CA 1
ATOM 529 C C . ASN A 1 73 ? 9.733 5.555 -13.904 1.00 84.44 73 ASN A C 1
ATOM 531 O O . ASN A 1 73 ? 9.804 6.723 -14.244 1.00 84.44 73 ASN A O 1
ATOM 535 N N . HIS A 1 74 ? 9.030 5.170 -12.836 1.00 84.56 74 HIS A N 1
ATOM 536 C CA . HIS A 1 74 ? 8.303 6.099 -11.958 1.00 84.56 74 HIS A CA 1
ATOM 537 C C . HIS A 1 74 ? 8.827 6.095 -10.509 1.00 84.56 74 HIS A C 1
ATOM 539 O O . HIS A 1 74 ? 8.425 6.911 -9.686 1.00 84.56 74 HIS A O 1
ATOM 545 N N . ARG A 1 75 ? 9.791 5.224 -10.169 1.00 83.25 75 ARG A N 1
ATOM 546 C CA . ARG A 1 75 ? 10.306 5.075 -8.788 1.00 83.25 75 ARG A CA 1
ATOM 547 C C . ARG A 1 75 ? 11.065 6.283 -8.237 1.00 83.25 75 ARG A C 1
ATOM 549 O O . ARG A 1 75 ? 11.310 6.325 -7.032 1.00 83.25 75 ARG A O 1
ATOM 556 N N . HIS A 1 76 ? 11.497 7.196 -9.100 1.00 82.56 76 HIS A N 1
ATOM 557 C CA . HIS A 1 76 ? 12.214 8.415 -8.723 1.00 82.56 76 HIS A CA 1
ATOM 558 C C . HIS A 1 76 ? 11.269 9.583 -8.399 1.00 82.56 76 HIS A C 1
ATOM 560 O O . HIS A 1 76 ? 11.693 10.512 -7.723 1.00 82.56 76 HIS A O 1
ATOM 566 N N . SER A 1 77 ? 9.998 9.512 -8.809 1.00 84.19 77 SER A N 1
ATOM 567 C CA . SER A 1 77 ? 8.975 10.525 -8.524 1.00 84.19 77 SER A CA 1
ATOM 568 C C . SER A 1 77 ? 7.741 9.860 -7.917 1.00 84.19 77 SER A C 1
ATOM 570 O O . SER A 1 77 ? 6.707 9.701 -8.560 1.00 84.19 77 SER A O 1
ATOM 572 N N . LEU A 1 78 ? 7.867 9.401 -6.668 1.00 85.12 78 LEU A N 1
ATOM 573 C CA . LEU A 1 78 ? 6.798 8.641 -6.013 1.00 85.12 78 LEU A CA 1
ATOM 574 C C . LEU A 1 78 ? 5.563 9.494 -5.709 1.00 85.12 78 LEU A C 1
ATOM 576 O O . LEU A 1 78 ? 4.464 8.962 -5.716 1.00 85.12 78 LEU A O 1
ATOM 580 N N . THR A 1 79 ? 5.714 10.794 -5.469 1.00 86.38 79 THR A N 1
ATOM 581 C CA . THR A 1 79 ? 4.598 11.686 -5.112 1.00 86.38 79 THR A CA 1
ATOM 582 C C . THR A 1 79 ? 3.646 11.963 -6.274 1.00 86.38 79 THR A C 1
ATOM 584 O O . THR A 1 79 ? 2.471 12.225 -6.058 1.00 86.38 79 THR A O 1
ATOM 587 N N . SER A 1 80 ? 4.108 11.839 -7.521 1.00 85.88 80 SER A N 1
ATOM 588 C CA . SER A 1 80 ? 3.239 11.887 -8.702 1.00 85.88 80 SER A CA 1
ATOM 589 C C . SER A 1 80 ? 2.632 10.524 -9.051 1.00 85.88 80 SER A C 1
ATOM 591 O O . SER A 1 80 ? 2.004 10.401 -10.103 1.00 85.88 80 SER A O 1
ATOM 593 N N . CYS A 1 81 ? 2.852 9.493 -8.222 1.00 87.69 81 CYS A N 1
ATOM 594 C CA . CYS A 1 81 ? 2.540 8.121 -8.591 1.00 87.69 81 CYS A CA 1
ATOM 595 C C . CYS A 1 81 ? 1.036 7.868 -8.676 1.00 87.69 81 CYS A C 1
ATOM 597 O O . CYS A 1 81 ? 0.309 7.992 -7.689 1.00 87.69 81 CYS A O 1
ATOM 599 N N . LYS A 1 82 ? 0.582 7.454 -9.861 1.00 89.69 82 LYS A N 1
ATOM 600 C CA . LYS A 1 82 ? -0.812 7.071 -10.125 1.00 89.69 82 LYS A CA 1
ATOM 601 C C . LYS A 1 82 ? -0.996 5.561 -10.064 1.00 89.69 82 LYS A C 1
ATOM 603 O O . LYS A 1 82 ? -0.061 4.788 -10.258 1.00 89.69 82 LYS A O 1
ATOM 608 N N . ARG A 1 83 ? -2.245 5.113 -9.906 1.00 90.25 83 ARG A N 1
ATOM 609 C CA . ARG A 1 83 ? -2.593 3.681 -9.914 1.00 90.25 83 ARG A CA 1
ATOM 610 C C . ARG A 1 83 ? -2.072 2.934 -11.150 1.00 90.25 83 ARG A C 1
ATOM 612 O O . ARG A 1 83 ? -1.630 1.794 -11.020 1.00 90.25 83 ARG A O 1
ATOM 619 N N . SER A 1 84 ? -2.104 3.575 -12.321 1.00 89.25 84 SER A N 1
ATOM 620 C CA . SER A 1 84 ? -1.622 3.035 -13.604 1.00 89.25 84 SER A CA 1
ATOM 621 C C . SER A 1 84 ? -0.109 2.793 -13.648 1.00 89.25 84 SER A C 1
ATOM 623 O O . SER A 1 84 ? 0.376 2.035 -14.489 1.00 89.25 84 SER A O 1
ATOM 625 N N . GLU A 1 85 ? 0.637 3.428 -12.748 1.00 91.44 85 GLU A N 1
ATOM 626 C CA . GLU A 1 85 ? 2.092 3.336 -12.647 1.00 91.44 85 GLU A CA 1
ATOM 627 C C . GLU A 1 85 ? 2.539 2.230 -11.683 1.00 91.44 85 GLU A C 1
ATOM 629 O O . GLU A 1 85 ? 3.729 1.913 -11.608 1.00 91.44 85 GLU A O 1
ATOM 634 N N . LEU A 1 86 ? 1.592 1.597 -10.983 1.00 90.25 86 LEU A N 1
ATOM 635 C CA . LEU A 1 86 ? 1.830 0.347 -10.273 1.00 90.25 86 LEU A CA 1
ATOM 636 C C . LEU A 1 86 ? 1.946 -0.822 -11.265 1.00 90.25 86 LEU A C 1
ATOM 638 O O . LEU A 1 86 ? 1.501 -0.760 -12.419 1.00 90.25 86 LEU A O 1
ATOM 642 N N . LEU A 1 87 ? 2.558 -1.915 -10.818 1.00 89.50 87 LEU A N 1
ATOM 643 C CA . LEU A 1 87 ? 2.533 -3.169 -11.561 1.00 89.50 87 LEU A CA 1
ATOM 644 C C . LEU A 1 87 ? 1.076 -3.682 -11.653 1.00 89.50 87 LEU A C 1
ATOM 646 O O . LEU A 1 87 ? 0.308 -3.527 -10.699 1.00 89.50 87 LEU A O 1
ATOM 650 N N . PRO A 1 88 ? 0.660 -4.295 -12.779 1.00 84.69 88 PRO A N 1
ATOM 651 C CA . PRO A 1 88 ? -0.745 -4.663 -13.006 1.00 84.69 88 PRO A CA 1
ATOM 652 C C . PRO A 1 88 ? -1.356 -5.582 -11.938 1.00 84.69 88 PRO A C 1
ATOM 654 O O . PRO A 1 88 ? -2.539 -5.490 -11.637 1.00 84.69 88 PRO A O 1
ATOM 657 N N . SER A 1 89 ? -0.542 -6.448 -11.335 1.00 87.19 89 SER A N 1
ATOM 658 C CA . SER A 1 89 ? -0.952 -7.434 -10.326 1.00 87.19 89 SER A CA 1
ATOM 659 C C . SER A 1 89 ? -0.935 -6.900 -8.891 1.00 87.19 89 SER A C 1
ATOM 661 O O . SER A 1 89 ? -1.231 -7.650 -7.955 1.00 87.19 89 SER A O 1
ATOM 663 N N . THR A 1 90 ? -0.567 -5.629 -8.700 1.00 91.50 90 THR A N 1
ATOM 664 C CA . THR A 1 90 ? -0.470 -5.019 -7.376 1.00 91.50 90 THR A CA 1
ATOM 665 C C . THR A 1 90 ? -1.850 -4.861 -6.753 1.00 91.50 90 THR A C 1
ATOM 667 O O . THR A 1 90 ? -2.729 -4.239 -7.349 1.00 91.50 90 THR A O 1
ATOM 670 N N . ARG A 1 91 ? -2.025 -5.381 -5.541 1.00 94.06 91 ARG A N 1
ATOM 671 C CA . ARG A 1 91 ? -3.248 -5.309 -4.736 1.00 94.06 91 ARG A CA 1
ATOM 672 C C . ARG A 1 91 ? -2.916 -4.978 -3.286 1.00 94.06 91 ARG A C 1
ATOM 674 O O . ARG A 1 91 ? -1.833 -5.321 -2.809 1.00 94.06 91 ARG A O 1
ATOM 681 N N . PHE A 1 92 ? -3.859 -4.333 -2.611 1.00 94.81 92 PHE A N 1
ATOM 682 C CA . PHE A 1 92 ? -3.731 -3.888 -1.229 1.00 94.81 92 PHE A CA 1
ATOM 683 C C . PHE A 1 92 ? -4.823 -4.548 -0.397 1.00 94.81 92 PHE A C 1
ATOM 685 O O . PHE A 1 92 ? -5.971 -4.627 -0.830 1.00 94.81 92 PHE A O 1
ATOM 692 N N . GLU A 1 93 ? -4.459 -5.030 0.783 1.00 94.88 93 GLU A N 1
ATOM 693 C CA . GLU A 1 93 ? -5.382 -5.652 1.726 1.00 94.88 93 GLU A CA 1
ATOM 694 C C . GLU A 1 93 ? -5.098 -5.140 3.141 1.00 94.88 93 GLU A C 1
ATOM 696 O O . GLU A 1 93 ? -3.946 -4.891 3.496 1.00 94.88 93 GLU A O 1
ATOM 701 N N . VAL A 1 94 ? -6.135 -5.002 3.961 1.00 93.31 94 VAL A N 1
ATOM 702 C CA . VAL A 1 94 ? -6.056 -4.462 5.325 1.00 93.31 94 VAL A CA 1
ATOM 703 C C . VAL A 1 94 ? -6.695 -5.452 6.283 1.00 93.31 94 VAL A C 1
ATOM 705 O O . VAL A 1 94 ? -7.775 -5.963 6.005 1.00 93.31 94 VAL A O 1
ATOM 708 N N . LEU A 1 95 ? -6.044 -5.734 7.407 1.00 91.69 95 LEU A N 1
ATOM 709 C CA . LEU A 1 95 ? -6.604 -6.602 8.437 1.00 91.69 95 LEU A CA 1
ATOM 710 C C . LEU A 1 95 ? -7.600 -5.815 9.297 1.00 91.69 95 LEU A C 1
ATOM 712 O O . LEU A 1 95 ? -7.190 -5.016 10.137 1.00 91.69 95 LEU A O 1
ATOM 716 N N . LEU A 1 96 ? -8.896 -6.073 9.114 1.00 88.88 96 LEU A N 1
ATOM 717 C CA . LEU A 1 96 ? -9.986 -5.502 9.908 1.00 88.88 96 LEU A CA 1
ATOM 718 C C . LEU A 1 96 ? -10.881 -6.626 10.436 1.00 88.88 96 LEU A C 1
ATOM 720 O O . LEU A 1 96 ? -11.261 -7.527 9.693 1.00 88.88 96 LEU A O 1
ATOM 724 N N . GLY A 1 97 ? -11.212 -6.599 11.730 1.00 84.69 97 GLY A N 1
ATOM 725 C CA . GLY A 1 97 ? -12.126 -7.586 12.325 1.00 84.69 97 GLY A CA 1
ATOM 726 C C . GLY A 1 97 ? -11.682 -9.047 12.148 1.00 84.69 97 GLY A C 1
ATOM 727 O O . GLY A 1 97 ? -12.520 -9.931 12.021 1.00 84.69 97 GLY A O 1
ATOM 728 N N . GLY A 1 98 ? -10.369 -9.301 12.081 1.00 88.69 98 GLY A N 1
ATOM 729 C CA . GLY A 1 98 ? -9.803 -10.641 11.888 1.00 88.69 98 GLY A CA 1
ATOM 730 C C . GLY A 1 98 ? -9.779 -11.142 10.439 1.00 88.69 98 GLY A C 1
ATOM 731 O O . GLY A 1 98 ? -9.353 -12.269 10.208 1.00 88.69 98 GLY A O 1
ATOM 732 N N . SER A 1 99 ? -10.195 -10.328 9.464 1.00 92.31 99 SER A N 1
ATOM 733 C CA . SER A 1 99 ? -10.188 -10.681 8.039 1.00 92.31 99 SER A CA 1
ATOM 734 C C . SER A 1 99 ? -9.450 -9.642 7.198 1.00 92.31 99 SER A C 1
ATOM 736 O O . SER A 1 99 ? -9.422 -8.459 7.531 1.00 92.31 99 SER A O 1
ATOM 738 N N . TYR A 1 100 ? -8.854 -10.081 6.088 1.00 91.81 100 TYR A N 1
ATOM 739 C CA . TYR A 1 100 ? -8.258 -9.173 5.111 1.00 91.81 100 TYR A CA 1
ATOM 740 C C . TYR A 1 100 ? -9.330 -8.627 4.173 1.00 91.81 100 TYR A C 1
ATOM 742 O O . TYR A 1 100 ? -9.966 -9.388 3.444 1.00 91.81 100 TYR A O 1
ATOM 750 N N . VAL A 1 101 ? -9.508 -7.309 4.179 1.00 93.25 101 VAL A N 1
ATOM 751 C CA . VAL A 1 101 ? -10.404 -6.597 3.264 1.00 93.25 101 VAL A CA 1
ATOM 752 C C . VAL A 1 101 ? -9.608 -5.872 2.175 1.00 93.25 101 VAL A C 1
ATOM 754 O O . VAL A 1 101 ? -8.526 -5.356 2.466 1.00 93.25 101 VAL A O 1
ATOM 757 N N . PRO A 1 102 ? -10.098 -5.817 0.924 1.00 94.38 102 PRO A N 1
ATOM 758 C CA . PRO A 1 102 ? -9.439 -5.068 -0.142 1.00 94.38 102 PRO A CA 1
ATOM 759 C C . PRO A 1 102 ? -9.354 -3.570 0.167 1.00 94.38 102 PRO A C 1
ATOM 761 O O . PRO A 1 102 ? -10.281 -2.992 0.731 1.00 94.38 102 PRO A O 1
ATOM 764 N N . ALA A 1 103 ? -8.263 -2.939 -0.260 1.00 91.75 103 ALA A N 1
ATOM 765 C CA . ALA A 1 103 ? -8.097 -1.491 -0.246 1.00 91.75 103 ALA A CA 1
ATOM 766 C C . ALA A 1 103 ? -7.651 -0.974 -1.618 1.00 91.75 103 ALA A C 1
ATOM 768 O O . ALA A 1 103 ? -7.038 -1.692 -2.416 1.00 91.75 103 ALA A O 1
ATOM 769 N N . GLU A 1 104 ? -7.939 0.298 -1.878 1.00 91.44 104 GLU A N 1
ATOM 770 C CA . GLU A 1 104 ? -7.585 0.962 -3.126 1.00 91.44 104 GLU A CA 1
ATOM 771 C C . GLU A 1 104 ? -6.446 1.956 -2.928 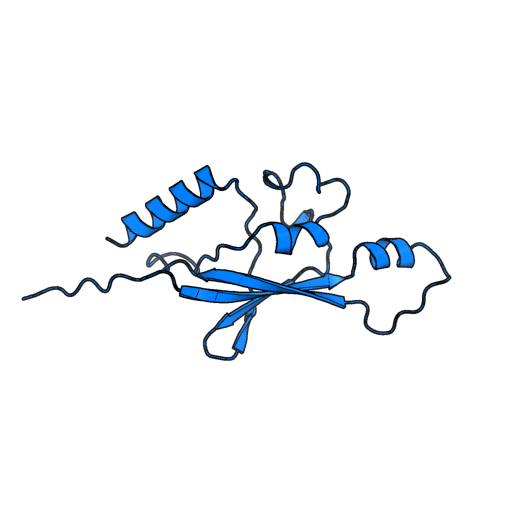1.00 91.44 104 GLU A C 1
ATOM 773 O O . GLU A 1 104 ? -6.395 2.712 -1.959 1.00 91.44 104 GLU A O 1
ATOM 778 N N . PHE A 1 105 ? -5.519 1.964 -3.883 1.00 91.81 105 PHE A N 1
ATOM 779 C CA . PHE A 1 105 ? -4.441 2.939 -3.905 1.00 91.81 105 PHE A CA 1
ATOM 780 C C . PHE A 1 105 ? -4.947 4.273 -4.448 1.00 91.81 105 PHE A C 1
ATOM 782 O O . PHE A 1 105 ? -5.349 4.350 -5.608 1.00 91.81 105 PHE A O 1
ATOM 789 N N . GLN A 1 106 ? -4.859 5.311 -3.619 1.00 88.94 106 GLN A N 1
ATOM 790 C CA . GLN A 1 106 ? -5.241 6.678 -3.980 1.00 88.94 106 GLN A CA 1
ATOM 791 C C . GLN A 1 106 ? -4.044 7.505 -4.467 1.00 88.94 106 GLN A C 1
ATOM 793 O O . GLN A 1 106 ? -4.136 8.204 -5.472 1.00 88.94 106 GLN A O 1
ATOM 798 N N . GLY A 1 107 ? -2.898 7.400 -3.791 1.00 88.94 107 GLY A N 1
ATOM 799 C CA . GLY A 1 107 ? -1.701 8.159 -4.137 1.00 88.94 107 GLY A CA 1
ATOM 800 C C . GLY A 1 107 ? -0.611 8.064 -3.074 1.00 88.94 107 GLY A C 1
ATOM 801 O O . GLY A 1 107 ? -0.750 7.360 -2.073 1.00 88.94 107 GLY A O 1
ATOM 802 N N . ILE A 1 108 ? 0.483 8.788 -3.301 1.00 88.88 108 ILE A N 1
ATOM 803 C CA . ILE A 1 108 ? 1.575 8.980 -2.341 1.00 88.88 108 ILE A CA 1
ATOM 804 C C . ILE A 1 108 ? 1.764 10.485 -2.172 1.00 88.88 108 ILE A C 1
ATOM 806 O O . ILE A 1 108 ? 1.866 11.204 -3.159 1.00 88.88 108 ILE A O 1
ATOM 810 N N . MET A 1 109 ? 1.859 10.950 -0.932 1.00 84.25 109 MET A N 1
ATOM 811 C CA . MET A 1 109 ? 2.073 12.360 -0.603 1.00 84.25 109 MET A CA 1
ATOM 812 C C . MET A 1 109 ? 3.247 12.509 0.376 1.00 84.25 109 MET A C 1
ATOM 814 O O . MET A 1 109 ? 3.543 11.568 1.123 1.00 84.25 109 MET A O 1
ATOM 818 N N . PRO A 1 110 ? 3.959 13.647 0.366 1.00 81.38 110 PRO A N 1
ATOM 819 C CA . PRO A 1 110 ? 5.012 13.918 1.333 1.00 81.38 110 PRO A CA 1
ATOM 820 C C . PRO A 1 110 ? 4.435 14.065 2.752 1.00 81.38 110 PRO A C 1
ATOM 822 O O . PRO A 1 110 ? 3.290 14.458 2.954 1.00 81.38 110 PRO A O 1
ATOM 825 N N . VAL A 1 111 ? 5.251 13.753 3.762 1.00 72.19 111 VAL A N 1
ATOM 826 C CA . VAL A 1 111 ? 4.829 13.726 5.176 1.00 72.19 111 VAL A CA 1
ATOM 827 C C . VAL A 1 111 ? 4.259 15.058 5.696 1.00 72.19 111 VAL A C 1
ATOM 829 O O . VAL A 1 111 ? 3.286 14.994 6.439 1.00 72.19 111 VAL A O 1
ATOM 832 N N . PRO A 1 112 ? 4.773 16.252 5.334 1.00 69.06 112 PRO A N 1
ATOM 833 C CA . PRO A 1 112 ? 4.176 17.515 5.779 1.00 69.06 112 PRO A CA 1
ATOM 834 C C . PRO A 1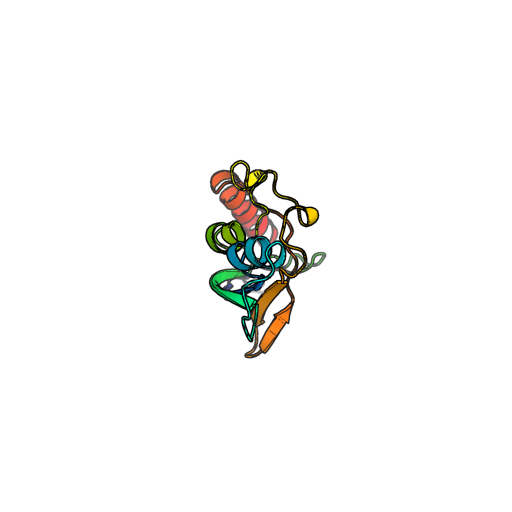 112 ? 2.725 17.684 5.309 1.00 69.06 112 PRO A C 1
ATOM 836 O O . PRO A 1 112 ? 1.878 18.141 6.070 1.00 69.06 112 PRO A O 1
ATOM 839 N N . GLU A 1 113 ? 2.422 17.245 4.085 1.00 66.12 113 GLU A N 1
ATOM 840 C CA . GLU A 1 113 ? 1.064 17.246 3.529 1.00 66.12 113 GLU A CA 1
ATOM 841 C C . GLU A 1 113 ? 0.211 16.135 4.145 1.00 66.12 113 GLU A C 1
ATOM 843 O O . GLU A 1 113 ? -0.952 16.363 4.457 1.00 66.12 113 GLU A O 1
ATOM 848 N N . ALA A 1 114 ? 0.795 14.962 4.415 1.00 61.53 114 ALA A N 1
ATOM 849 C CA . ALA A 1 114 ? 0.113 13.893 5.144 1.00 61.53 114 ALA A CA 1
ATOM 850 C C . ALA A 1 114 ? -0.254 14.312 6.575 1.00 61.53 114 ALA A C 1
ATOM 852 O O . ALA A 1 114 ? -1.310 13.939 7.073 1.00 61.53 114 ALA A O 1
ATOM 853 N N . ALA A 1 115 ? 0.606 15.091 7.236 1.00 64.69 115 ALA A N 1
ATOM 854 C CA . ALA A 1 115 ? 0.352 15.634 8.561 1.00 64.69 115 ALA A CA 1
ATOM 855 C C . ALA A 1 115 ? -0.760 16.687 8.523 1.00 64.69 115 ALA A C 1
ATOM 857 O O . ALA A 1 115 ? -1.643 16.636 9.369 1.00 64.69 115 ALA A O 1
ATOM 858 N N . ALA A 1 116 ? -0.764 17.585 7.533 1.00 64.69 116 ALA A N 1
ATOM 859 C CA . ALA A 1 116 ? -1.852 18.544 7.335 1.00 64.69 116 ALA A CA 1
ATOM 860 C C . ALA A 1 116 ? -3.183 17.839 7.025 1.00 64.69 116 ALA A C 1
ATOM 862 O O . ALA A 1 116 ? -4.170 18.093 7.700 1.00 64.69 116 ALA A O 1
ATOM 863 N N . ALA A 1 117 ? -3.191 16.869 6.107 1.00 61.56 117 ALA A N 1
ATOM 864 C CA . ALA A 1 117 ? -4.376 16.071 5.793 1.00 61.56 117 ALA A CA 1
ATOM 865 C C . ALA A 1 117 ? -4.873 15.266 7.005 1.00 61.56 117 ALA A C 1
ATOM 867 O O . ALA A 1 117 ? -6.075 15.143 7.220 1.00 61.56 117 ALA A O 1
ATOM 868 N N . LEU A 1 118 ? -3.959 14.737 7.826 1.00 63.88 118 LEU A N 1
ATOM 869 C CA . LEU A 1 118 ? -4.310 14.085 9.084 1.00 63.88 118 LEU A CA 1
ATOM 870 C C . LEU A 1 118 ? -4.926 15.084 10.070 1.00 63.88 118 LEU A C 1
ATOM 872 O O . LEU A 1 118 ? -5.919 14.749 10.702 1.00 63.88 118 LEU A O 1
ATOM 876 N N . GLN A 1 119 ? -4.372 16.292 10.193 1.00 67.38 119 GLN A N 1
ATOM 877 C CA . GLN A 1 119 ? -4.926 17.348 11.044 1.00 67.38 119 GLN A CA 1
ATOM 878 C C . GLN A 1 119 ? -6.305 17.804 10.558 1.00 67.38 119 GLN A C 1
ATOM 880 O O . GLN A 1 119 ? -7.204 17.924 11.379 1.00 67.38 119 GLN A O 1
ATOM 885 N N . ASP A 1 120 ? -6.509 17.975 9.251 1.00 62.78 120 ASP A N 1
ATOM 886 C CA . ASP A 1 120 ? -7.803 18.341 8.664 1.00 62.78 120 ASP A CA 1
ATOM 887 C C . ASP A 1 120 ? -8.851 17.245 8.892 1.00 62.78 120 ASP A C 1
ATOM 889 O O . ASP A 1 120 ? -9.987 17.528 9.275 1.00 62.78 120 ASP A O 1
ATOM 893 N N . VAL A 1 121 ? -8.463 15.975 8.727 1.00 56.62 121 VAL A N 1
ATOM 894 C CA . VAL A 1 121 ? -9.330 14.838 9.057 1.00 56.62 121 VAL A CA 1
ATOM 895 C C . VAL A 1 121 ? -9.642 14.829 10.551 1.00 56.62 121 VAL A C 1
ATOM 897 O O . VAL A 1 121 ? -10.809 14.727 10.909 1.00 56.62 121 VAL A O 1
ATOM 900 N N . LEU A 1 122 ? -8.649 14.998 11.427 1.00 59.69 122 LEU A 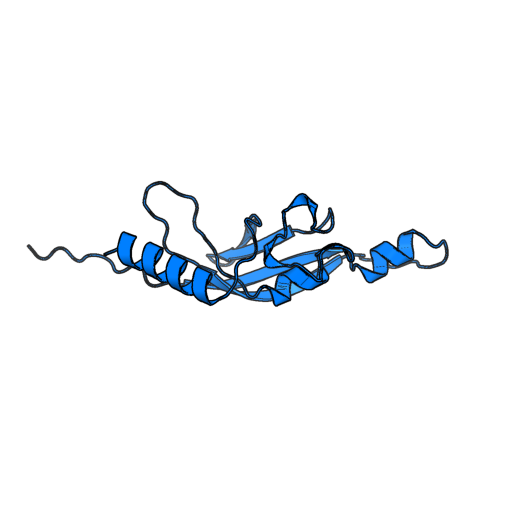N 1
ATOM 901 C CA . LEU A 1 122 ? -8.857 15.060 12.877 1.00 59.69 122 LEU A CA 1
ATOM 902 C C . LEU A 1 122 ? -9.751 16.240 13.293 1.00 59.69 122 LEU A C 1
ATOM 904 O O . LEU A 1 122 ? -10.611 16.065 14.153 1.00 59.69 122 LEU A O 1
ATOM 908 N N . ALA A 1 123 ? -9.599 17.402 12.658 1.00 59.53 123 ALA A N 1
ATOM 909 C CA . ALA A 1 123 ? -10.411 18.594 12.892 1.00 59.53 123 ALA A CA 1
ATOM 910 C C . ALA A 1 123 ? -11.846 18.445 12.363 1.00 59.53 123 ALA A C 1
ATOM 912 O O . ALA A 1 123 ? -12.777 18.991 12.941 1.00 59.53 123 ALA A O 1
ATOM 913 N N . SER A 1 124 ? -12.062 17.670 11.295 1.00 51.16 124 SER A N 1
ATOM 914 C CA . SER A 1 124 ? -13.410 17.373 10.784 1.00 51.16 124 SER A CA 1
ATOM 915 C C . SER A 1 124 ? -14.227 16.429 11.681 1.00 51.16 124 SER A C 1
ATOM 917 O O . SER A 1 124 ? -15.411 16.204 11.427 1.00 51.16 124 SER A O 1
ATOM 919 N N . LEU A 1 125 ? -13.594 15.853 12.708 1.00 45.84 125 LEU A N 1
ATOM 920 C CA . LEU A 1 125 ? -14.191 14.902 13.652 1.00 45.84 125 LEU A CA 1
ATOM 921 C C . LEU A 1 125 ? -14.451 15.510 15.040 1.00 45.84 125 LEU A C 1
ATOM 923 O O . LEU A 1 125 ? -15.058 14.839 15.878 1.00 45.84 125 LEU A O 1
ATOM 927 N N . SER A 1 126 ? -13.950 16.724 15.293 1.00 46.06 126 SER A N 1
ATOM 928 C CA . SER A 1 126 ? -14.175 17.518 16.511 1.00 46.06 126 SER A CA 1
ATOM 929 C C . SER A 1 126 ? -15.345 18.473 16.344 1.00 46.06 126 SER A C 1
ATOM 931 O O . SER A 1 126 ? -16.141 18.572 17.302 1.00 46.06 126 SER A O 1
#

Secondary structure (DSSP, 8-state):
--------PPEEEEEEEEEE-HHHHHHTTSTT---S--EEEEEEEEEEPPPPTTSPPPEE--GGGTGGGB-GGGTT-GGG--GGGB-TT-EEEEEETTEEEEE-------HHHHHHHHHHHHHTT-

Radius of gyration: 17.7 Å; chains: 1; bounding box: 42×40×51 Å